Protein AF-A0A941UYR3-F1 (afdb_monomer_lite)

Secondary structure (DSSP, 8-state):
-BTTEEEEEEEEE-SSEEEEEEEEEEEEETTEEEEEEEEEEEEE--

Structure (mmCIF, N/CA/C/O backbone):
data_AF-A0A941UYR3-F1
#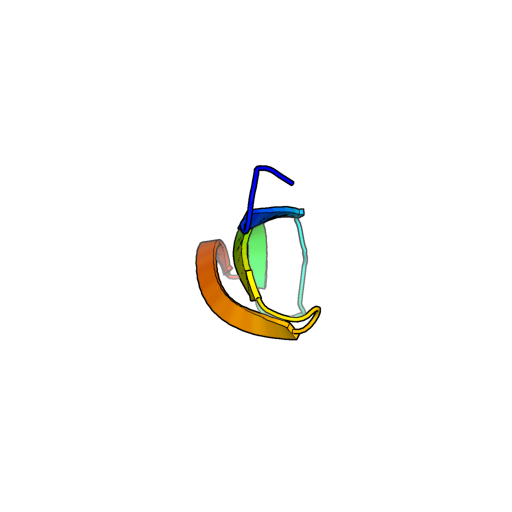
_entry.id   AF-A0A941UYR3-F1
#
loop_
_atom_site.group_PDB
_atom_site.id
_atom_site.type_symbol
_atom_site.label_atom_id
_atom_site.label_alt_id
_atom_site.label_comp_id
_atom_site.label_asym_id
_atom_site.label_entity_id
_atom_site.label_seq_id
_atom_site.pdbx_PDB_ins_code
_atom_site.Cartn_x
_atom_site.Cartn_y
_atom_site.Cartn_z
_atom_site.occupancy
_atom_site.B_iso_or_equiv
_atom_site.auth_seq_id
_atom_site.auth_comp_id
_atom_site.auth_asym_id
_atom_site.auth_atom_id
_atom_site.pdbx_PDB_model_num
ATOM 1 N N . VAL A 1 1 ? 1.018 -2.045 12.594 1.00 88.94 1 VAL A N 1
ATOM 2 C CA . VAL A 1 1 ? -0.433 -2.064 12.892 1.00 88.94 1 VAL A CA 1
ATOM 3 C C . VAL A 1 1 ? -0.659 -1.066 14.008 1.00 88.94 1 VAL A C 1
ATOM 5 O O . VAL A 1 1 ? 0.172 -1.033 14.907 1.00 88.94 1 VAL A O 1
ATOM 8 N N . ASP A 1 2 ? -1.697 -0.243 13.908 1.00 94.75 2 ASP A N 1
ATOM 9 C CA . ASP A 1 2 ? -2.079 0.771 14.893 1.00 94.75 2 ASP A CA 1
ATOM 10 C C . ASP A 1 2 ? -3.611 0.902 14.939 1.00 94.75 2 ASP A C 1
ATOM 12 O O . ASP A 1 2 ? -4.241 1.246 13.935 1.00 94.75 2 ASP A O 1
ATOM 16 N N . GLY A 1 3 ? -4.217 0.567 16.081 1.00 95.69 3 GLY A N 1
ATOM 17 C CA . GLY A 1 3 ? -5.671 0.436 16.220 1.00 95.69 3 GLY A CA 1
ATOM 18 C C . GLY A 1 3 ? -6.282 -0.462 15.137 1.00 95.69 3 GLY A C 1
ATOM 19 O O . GLY A 1 3 ? -5.799 -1.567 14.886 1.00 95.69 3 GLY A O 1
ATOM 20 N N . ASP A 1 4 ? -7.305 0.054 14.457 1.00 97.31 4 ASP A N 1
ATOM 21 C CA . ASP A 1 4 ? -7.977 -0.609 13.331 1.00 97.31 4 ASP A CA 1
ATOM 22 C C . ASP A 1 4 ? -7.173 -0.546 12.018 1.00 97.31 4 ASP A C 1
ATOM 24 O O . ASP A 1 4 ? -7.681 -0.947 10.975 1.00 97.31 4 ASP A O 1
ATOM 28 N N . HIS A 1 5 ? -5.943 -0.024 12.012 1.00 97.94 5 HIS A N 1
ATOM 29 C CA . HIS A 1 5 ? -5.168 0.167 10.787 1.00 97.94 5 HIS A CA 1
ATOM 30 C C . HIS A 1 5 ? -3.963 -0.771 10.698 1.00 97.94 5 HIS A C 1
ATOM 32 O O . HIS A 1 5 ? -3.150 -0.884 11.619 1.00 97.94 5 HIS A O 1
ATOM 38 N N . ALA A 1 6 ? -3.786 -1.412 9.546 1.00 97.94 6 ALA A N 1
ATOM 39 C CA . ALA A 1 6 ? -2.562 -2.132 9.208 1.00 97.94 6 ALA A CA 1
ATOM 40 C C . ALA A 1 6 ? -1.836 -1.439 8.057 1.00 97.94 6 ALA A C 1
ATOM 42 O O . ALA A 1 6 ? -2.461 -0.876 7.166 1.00 97.94 6 ALA A O 1
ATOM 43 N N . PHE A 1 7 ? -0.508 -1.498 8.078 1.00 97.88 7 PHE A N 1
ATOM 44 C CA . PHE A 1 7 ? 0.344 -0.820 7.109 1.00 97.88 7 PHE A CA 1
ATOM 45 C C . PHE A 1 7 ? 1.370 -1.806 6.584 1.00 97.88 7 PHE A C 1
ATOM 47 O O . PHE A 1 7 ? 1.934 -2.576 7.366 1.00 97.88 7 PHE A O 1
ATOM 54 N N . ILE A 1 8 ? 1.628 -1.753 5.284 1.00 98.12 8 ILE A N 1
ATOM 55 C CA . ILE A 1 8 ? 2.725 -2.487 4.659 1.00 98.12 8 ILE A CA 1
ATOM 56 C C . ILE A 1 8 ? 3.519 -1.507 3.807 1.00 98.12 8 ILE A C 1
ATOM 58 O O . ILE A 1 8 ? 2.949 -0.671 3.109 1.00 98.12 8 ILE A O 1
ATOM 62 N N . VAL A 1 9 ? 4.842 -1.632 3.874 1.00 98.06 9 VAL A N 1
ATOM 63 C CA . VAL A 1 9 ? 5.782 -0.986 2.962 1.00 98.06 9 VAL A CA 1
ATOM 64 C C . VAL A 1 9 ? 6.530 -2.086 2.229 1.00 98.06 9 VAL A C 1
ATOM 66 O O . VAL A 1 9 ? 7.002 -3.035 2.857 1.00 98.06 9 VAL A O 1
ATOM 69 N N . TRP A 1 10 ? 6.622 -1.976 0.911 1.00 98.44 10 TRP A N 1
ATOM 70 C CA . TRP A 1 10 ? 7.229 -2.999 0.069 1.00 98.44 10 TRP A CA 1
ATOM 71 C C . TRP A 1 10 ? 7.906 -2.398 -1.163 1.00 98.44 10 TRP A C 1
ATOM 73 O O . TRP A 1 10 ? 7.699 -1.237 -1.515 1.00 98.44 10 TRP A O 1
ATOM 83 N N . THR A 1 11 ? 8.724 -3.210 -1.825 1.00 97.94 11 THR A N 1
ATOM 84 C CA . THR A 1 11 ? 9.279 -2.940 -3.155 1.00 97.94 11 THR A CA 1
ATOM 85 C C . THR A 1 11 ? 9.025 -4.152 -4.043 1.00 97.94 11 THR A C 1
ATOM 87 O O . THR A 1 11 ? 8.924 -5.278 -3.549 1.00 97.94 11 THR A O 1
ATOM 90 N N . ALA A 1 12 ? 8.856 -3.939 -5.347 1.00 97.12 12 ALA A N 1
ATOM 91 C CA . ALA A 1 12 ? 8.646 -5.037 -6.288 1.00 97.12 12 ALA A CA 1
ATOM 92 C C . ALA A 1 12 ? 9.125 -4.688 -7.695 1.00 97.12 12 ALA A C 1
ATOM 94 O O . ALA A 1 12 ? 9.271 -3.522 -8.061 1.00 97.12 12 ALA A O 1
ATOM 95 N N . ARG A 1 13 ? 9.312 -5.724 -8.511 1.00 97.12 13 ARG A N 1
ATOM 96 C CA . ARG A 1 13 ? 9.593 -5.602 -9.938 1.00 97.12 13 ARG A CA 1
ATOM 97 C C . ARG A 1 13 ? 8.706 -6.562 -10.714 1.00 97.12 13 ARG A C 1
ATOM 99 O O . ARG A 1 13 ? 8.641 -7.745 -10.389 1.00 97.12 13 ARG A O 1
ATOM 106 N N . THR A 1 14 ? 8.046 -6.046 -11.738 1.00 94.69 14 THR A N 1
ATOM 107 C CA . THR A 1 14 ? 7.315 -6.818 -12.746 1.00 94.69 14 THR A CA 1
ATOM 108 C C . THR A 1 14 ? 8.056 -6.730 -14.081 1.00 94.69 14 THR A C 1
ATOM 110 O O . THR A 1 14 ? 9.072 -6.038 -14.201 1.00 94.69 14 THR A O 1
ATOM 113 N N . ALA A 1 15 ? 7.562 -7.437 -15.100 1.00 96.62 15 ALA A N 1
ATOM 114 C CA . ALA A 1 15 ? 8.134 -7.363 -16.443 1.00 96.62 15 ALA A CA 1
ATOM 115 C C . ALA A 1 15 ? 8.119 -5.927 -17.005 1.00 96.62 15 ALA A C 1
ATOM 117 O O . ALA A 1 15 ? 9.047 -5.532 -17.698 1.00 96.62 15 ALA A O 1
ATOM 118 N N . ASP A 1 16 ? 7.094 -5.142 -16.668 1.00 95.62 16 ASP A N 1
ATOM 119 C CA . ASP A 1 16 ? 6.822 -3.814 -17.221 1.00 95.62 16 ASP A CA 1
ATOM 120 C C . ASP A 1 16 ? 7.093 -2.651 -16.252 1.00 95.62 16 ASP A C 1
ATOM 122 O O . ASP A 1 16 ? 7.188 -1.504 -16.693 1.00 95.62 16 ASP A O 1
ATOM 126 N N . ARG A 1 17 ? 7.209 -2.902 -14.939 1.00 95.50 17 ARG A N 1
ATOM 127 C CA . ARG A 1 17 ? 7.318 -1.841 -13.926 1.00 95.50 17 ARG A CA 1
ATOM 128 C C . ARG A 1 17 ? 8.295 -2.155 -12.800 1.00 95.50 17 ARG A C 1
ATOM 130 O O . ARG A 1 17 ? 8.421 -3.292 -12.345 1.00 95.50 17 ARG A O 1
ATOM 137 N N . ASN A 1 18 ? 8.909 -1.097 -12.285 1.00 97.25 18 ASN A N 1
ATOM 138 C CA . ASN A 1 18 ? 9.630 -1.082 -11.022 1.00 97.25 18 ASN A CA 1
ATOM 139 C C . ASN A 1 18 ? 8.810 -0.296 -9.997 1.00 97.25 18 ASN A C 1
ATOM 141 O O . ASN A 1 18 ? 8.512 0.882 -10.193 1.00 97.25 18 ASN A O 1
ATOM 145 N N . TYR A 1 19 ? 8.463 -0.948 -8.895 1.00 97.06 19 TYR A N 1
ATOM 146 C CA . TYR A 1 19 ? 7.843 -0.329 -7.732 1.00 97.06 19 TYR A CA 1
ATOM 147 C C . TYR A 1 19 ? 8.947 -0.041 -6.717 1.00 97.06 19 TYR A C 1
ATOM 149 O O . TYR A 1 19 ? 9.297 -0.889 -5.893 1.00 97.06 19 TYR A O 1
ATOM 157 N N . GLU A 1 20 ? 9.528 1.153 -6.816 1.00 97.06 20 GLU A N 1
ATOM 158 C CA . GLU A 1 20 ? 10.621 1.607 -5.946 1.00 97.06 20 GLU A CA 1
ATOM 159 C C . GLU A 1 20 ? 10.165 1.778 -4.494 1.00 97.06 20 GLU A C 1
ATOM 161 O O . GLU A 1 20 ? 10.958 1.629 -3.568 1.00 97.06 20 GLU A O 1
ATOM 166 N N . LEU A 1 21 ? 8.883 2.095 -4.310 1.00 97.56 21 LEU A N 1
ATOM 167 C CA . LEU A 1 21 ? 8.204 2.136 -3.025 1.00 97.56 21 LEU A CA 1
ATOM 168 C C . LEU A 1 21 ? 6.721 1.862 -3.257 1.00 97.56 21 LEU A C 1
ATOM 170 O O . LEU A 1 21 ? 6.081 2.593 -4.011 1.00 97.56 21 LEU A O 1
ATOM 174 N N . GLY A 1 22 ? 6.177 0.849 -2.599 1.00 98.06 22 GLY A N 1
ATOM 175 C CA . GLY A 1 22 ? 4.747 0.609 -2.465 1.00 98.06 22 GLY A CA 1
ATOM 176 C C . GLY A 1 22 ? 4.339 0.721 -1.002 1.00 98.06 22 GLY A C 1
ATOM 177 O O . GLY A 1 22 ? 5.046 0.240 -0.114 1.00 98.06 22 GLY A O 1
ATOM 178 N N . THR A 1 23 ? 3.212 1.377 -0.747 1.00 98.44 23 THR A N 1
ATOM 179 C CA . THR A 1 23 ? 2.601 1.451 0.578 1.00 98.44 23 THR A CA 1
ATOM 180 C C . THR A 1 23 ? 1.140 1.059 0.489 1.00 98.44 23 THR A C 1
ATOM 182 O O . THR A 1 23 ? 0.408 1.619 -0.332 1.00 98.44 23 THR A O 1
ATOM 185 N N . ASP A 1 24 ? 0.711 0.184 1.386 1.00 98.56 24 ASP A N 1
ATOM 186 C CA . ASP A 1 24 ? -0.695 -0.138 1.597 1.00 98.56 24 ASP A CA 1
ATOM 187 C C . ASP A 1 24 ? -1.108 0.265 3.006 1.00 98.56 24 ASP A C 1
ATOM 189 O O . ASP A 1 24 ? -0.388 -0.001 3.972 1.00 98.56 24 ASP A O 1
ATOM 193 N N . THR A 1 25 ? -2.279 0.887 3.125 1.00 98.38 25 THR A N 1
ATOM 194 C CA . THR A 1 25 ? -2.961 1.092 4.406 1.00 98.38 25 THR A CA 1
ATOM 195 C C . THR A 1 25 ? -4.297 0.377 4.369 1.00 98.38 25 THR A C 1
ATOM 197 O O . THR A 1 25 ? -5.117 0.627 3.490 1.00 98.38 25 THR A O 1
ATOM 200 N N . PHE A 1 26 ? -4.531 -0.490 5.344 1.00 98.62 26 PHE A N 1
ATOM 201 C CA . PH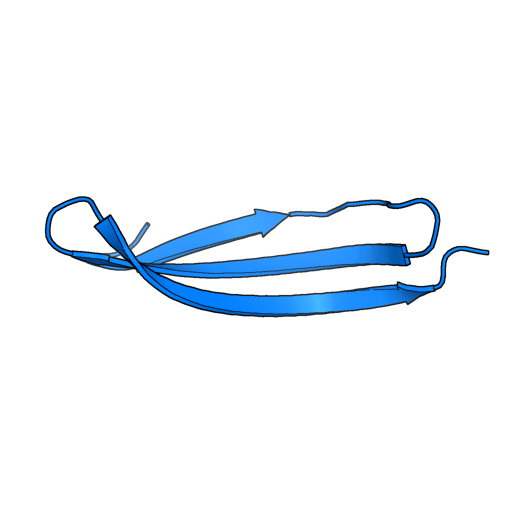E A 1 26 ? -5.758 -1.253 5.500 1.00 98.62 26 PHE A CA 1
ATOM 202 C C . PHE A 1 26 ? -6.528 -0.754 6.712 1.00 98.62 26 PHE A C 1
ATOM 204 O O . PHE A 1 26 ? -5.925 -0.560 7.763 1.00 98.62 26 PHE A O 1
ATOM 211 N N . VAL A 1 27 ? -7.849 -0.629 6.593 1.00 98.38 27 VAL A N 1
ATOM 212 C CA . VAL A 1 27 ? -8.758 -0.534 7.744 1.00 98.38 27 VAL A CA 1
ATOM 213 C C . VAL A 1 27 ? -9.326 -1.926 8.002 1.00 98.38 27 VAL A C 1
ATOM 215 O O . VAL A 1 27 ? -9.924 -2.527 7.105 1.00 98.38 27 VAL A O 1
ATOM 218 N N . ILE A 1 28 ? -9.142 -2.439 9.214 1.00 98.06 28 ILE A N 1
ATOM 219 C CA . ILE A 1 28 ? -9.552 -3.768 9.653 1.00 98.06 28 ILE A CA 1
ATOM 220 C C . ILE A 1 28 ? -10.659 -3.627 10.695 1.00 98.06 28 ILE A C 1
ATOM 222 O O . ILE A 1 28 ? -10.465 -3.002 11.732 1.00 98.06 28 ILE A O 1
ATOM 226 N N . ARG A 1 29 ? -11.815 -4.244 10.435 1.00 97.62 29 ARG A N 1
ATOM 227 C CA . ARG A 1 29 ? -12.926 -4.370 11.391 1.00 97.62 29 ARG A CA 1
ATOM 228 C C . ARG A 1 29 ? -13.446 -5.797 11.375 1.00 97.62 29 ARG A C 1
ATOM 230 O O . ARG A 1 29 ? -13.522 -6.409 10.312 1.00 97.62 29 ARG A O 1
ATOM 237 N N . ASP A 1 30 ? -13.751 -6.341 12.548 1.00 96.50 30 ASP A N 1
ATOM 238 C CA . ASP A 1 30 ? -14.230 -7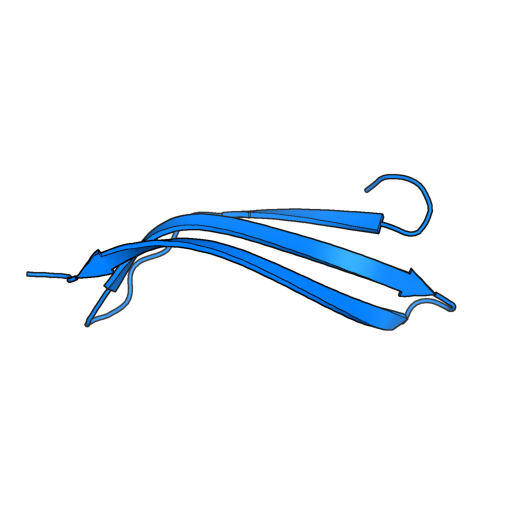.722 12.711 1.00 96.50 30 ASP A CA 1
ATOM 239 C C . ASP A 1 30 ? -13.326 -8.765 12.021 1.00 96.50 30 ASP A C 1
ATOM 241 O O . ASP A 1 30 ? -13.789 -9.719 11.395 1.00 96.50 30 ASP A O 1
ATOM 245 N N . GLY A 1 31 ? -12.007 -8.541 12.082 1.00 95.38 31 GLY A N 1
ATOM 246 C CA . GLY A 1 31 ? -11.000 -9.403 11.457 1.00 95.38 31 GLY A CA 1
ATOM 247 C C . GLY A 1 31 ? -10.966 -9.355 9.924 1.00 95.38 31 GLY A C 1
ATOM 248 O O . GLY A 1 31 ? -10.291 -10.180 9.311 1.00 95.38 31 GLY A O 1
ATOM 249 N N . LYS A 1 32 ? -11.674 -8.414 9.287 1.00 97.62 32 LYS A N 1
ATOM 250 C CA . LYS A 1 32 ? -11.740 -8.259 7.828 1.00 97.62 32 LYS A CA 1
ATOM 251 C C . LYS A 1 32 ? -11.180 -6.913 7.392 1.00 97.62 32 LYS A C 1
ATOM 253 O O . LYS A 1 32 ? -11.422 -5.897 8.035 1.00 97.62 32 LYS A O 1
ATOM 258 N N . ILE A 1 33 ? -10.488 -6.900 6.256 1.00 98.25 33 ILE A N 1
ATOM 259 C CA . ILE A 1 33 ? -10.106 -5.663 5.569 1.00 98.25 33 ILE A CA 1
ATOM 260 C C . ILE A 1 33 ? -11.367 -5.081 4.927 1.00 98.25 33 ILE A C 1
ATOM 262 O O . ILE A 1 33 ? -11.962 -5.713 4.056 1.00 98.25 33 ILE A O 1
ATOM 266 N N . ILE A 1 34 ? -11.774 -3.890 5.361 1.00 98.38 34 ILE A N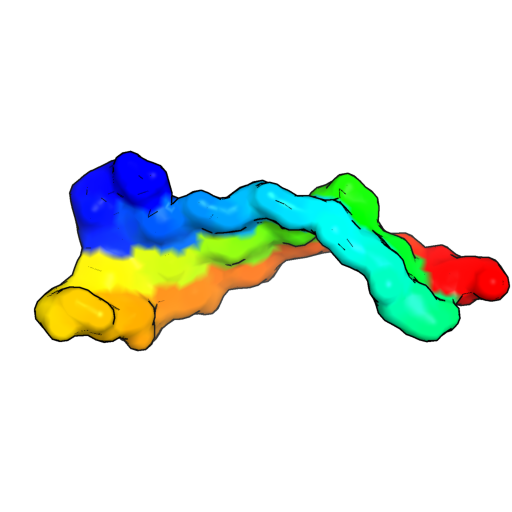 1
ATOM 267 C CA . ILE A 1 34 ? -12.958 -3.195 4.829 1.00 98.38 34 ILE A CA 1
ATOM 268 C C . ILE A 1 34 ? -12.599 -2.045 3.881 1.00 98.38 34 ILE A C 1
ATOM 270 O O . ILE A 1 34 ? -13.443 -1.597 3.111 1.00 98.38 34 ILE A O 1
ATOM 274 N N . LEU A 1 35 ? -11.356 -1.565 3.938 1.00 98.38 35 LEU A N 1
ATOM 275 C CA . LEU A 1 35 ? -10.818 -0.542 3.048 1.00 98.38 35 LEU A CA 1
ATOM 276 C C . LEU A 1 35 ? -9.317 -0.757 2.882 1.00 98.38 35 LEU A C 1
ATOM 278 O O . LEU A 1 35 ? -8.632 -1.114 3.840 1.00 98.38 35 LEU A O 1
ATOM 282 N N . GLN A 1 36 ? -8.825 -0.486 1.677 1.00 98.56 36 GLN A N 1
ATOM 283 C CA . GLN A 1 36 ? -7.407 -0.399 1.364 1.00 98.56 36 GLN A CA 1
ATOM 284 C C . GLN A 1 36 ? -7.152 0.902 0.603 1.00 98.56 36 GLN A C 1
ATOM 286 O O . GLN A 1 36 ? -7.847 1.194 -0.372 1.00 98.56 36 GLN A O 1
ATOM 291 N N . SER A 1 37 ? -6.153 1.668 1.029 1.00 98.38 37 SER A N 1
ATOM 292 C CA . SER A 1 37 ? -5.519 2.675 0.184 1.00 98.38 37 SER A CA 1
ATOM 293 C C . SER A 1 37 ? -4.147 2.176 -0.249 1.00 98.38 37 SER A C 1
ATOM 295 O O . SER A 1 37 ? -3.450 1.495 0.504 1.00 98.38 37 SER A O 1
ATOM 297 N N . PHE A 1 38 ? -3.781 2.517 -1.478 1.00 98.12 38 PHE A N 1
ATOM 298 C CA . PHE A 1 38 ? -2.504 2.170 -2.077 1.00 98.12 38 PHE A CA 1
ATOM 299 C C . PHE A 1 38 ? -1.865 3.429 -2.648 1.00 98.12 38 PHE A C 1
ATOM 301 O O . PHE A 1 38 ? -2.522 4.226 -3.322 1.00 98.12 38 PHE A O 1
ATOM 308 N N . ALA A 1 39 ? -0.571 3.583 -2.403 1.00 98.25 39 ALA A N 1
ATOM 309 C CA . ALA A 1 39 ? 0.258 4.579 -3.057 1.00 98.25 39 ALA A CA 1
ATOM 310 C C . ALA A 1 39 ? 1.586 3.938 -3.447 1.00 98.25 39 ALA A C 1
ATOM 312 O O . ALA A 1 39 ? 2.114 3.084 -2.734 1.00 98.25 39 ALA A O 1
ATOM 313 N N . SER A 1 40 ? 2.137 4.348 -4.587 1.0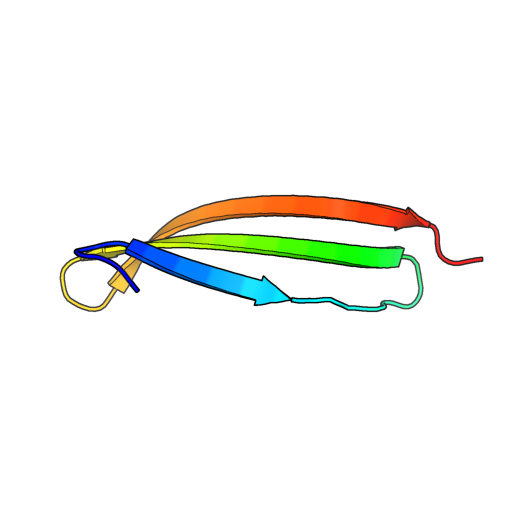0 98.00 40 SER A N 1
ATOM 314 C CA . SER A 1 40 ? 3.454 3.878 -4.998 1.00 98.00 40 SER A CA 1
ATOM 315 C C . SER A 1 40 ? 4.237 4.901 -5.796 1.00 98.00 40 SER A C 1
ATOM 317 O O . SER A 1 40 ? 3.680 5.701 -6.549 1.00 98.00 40 SER A O 1
ATOM 319 N N . LYS A 1 41 ? 5.561 4.809 -5.670 1.00 98.00 41 LYS A N 1
ATOM 320 C CA . LYS A 1 41 ? 6.508 5.354 -6.633 1.00 98.00 41 LYS A CA 1
ATOM 321 C C . LYS A 1 41 ? 6.819 4.262 -7.651 1.00 98.00 41 LYS A C 1
ATOM 323 O O . LYS A 1 41 ? 7.520 3.300 -7.338 1.00 98.00 41 LYS A O 1
ATOM 328 N N . THR A 1 42 ? 6.285 4.431 -8.855 1.00 97.38 42 THR A N 1
ATOM 329 C CA . THR A 1 42 ? 6.384 3.436 -9.923 1.00 97.38 42 THR A CA 1
ATOM 330 C C . THR A 1 42 ? 7.049 4.030 -11.155 1.00 97.38 42 THR A C 1
ATOM 332 O O . THR A 1 42 ? 6.653 5.100 -11.618 1.00 97.38 42 THR A O 1
ATOM 335 N N . THR A 1 43 ? 8.035 3.324 -11.699 1.00 97.75 43 THR A N 1
ATOM 336 C CA . THR A 1 43 ? 8.722 3.671 -12.947 1.00 97.75 43 THR A CA 1
ATOM 337 C C . THR A 1 43 ? 8.587 2.533 -13.965 1.00 97.75 43 THR A C 1
ATOM 339 O O . THR A 1 43 ? 8.433 1.374 -13.569 1.00 97.75 43 THR A O 1
ATOM 342 N N . PRO A 1 44 ? 8.594 2.815 -15.281 1.00 95.81 44 PRO A N 1
ATOM 343 C CA . PRO A 1 44 ? 8.654 1.764 -16.294 1.00 95.81 44 PRO A CA 1
ATOM 344 C C . PRO A 1 44 ? 9.925 0.918 -16.146 1.00 95.81 44 PRO A C 1
ATOM 346 O O . PRO A 1 44 ? 10.989 1.436 -15.797 1.00 95.81 44 PRO A O 1
ATOM 349 N N . SER A 1 45 ? 9.825 -0.376 -16.433 1.00 87.12 45 SER A N 1
ATOM 350 C CA . SER A 1 45 ? 10.998 -1.224 -16.651 1.00 87.12 45 SER A CA 1
ATOM 351 C C . SER A 1 45 ? 11.505 -1.029 -18.084 1.00 87.12 45 SER A C 1
ATOM 353 O O . SER A 1 45 ? 10.697 -0.964 -19.010 1.00 87.12 45 SER A O 1
ATOM 355 N N . ALA A 1 46 ? 12.827 -0.890 -18.239 1.00 76.75 46 ALA A N 1
ATOM 356 C CA . ALA A 1 46 ? 13.508 -0.838 -19.537 1.00 76.75 46 ALA A CA 1
ATOM 357 C C . ALA A 1 46 ? 13.533 -2.208 -20.227 1.00 76.75 46 ALA A C 1
ATOM 359 O O . ALA A 1 46 ? 13.618 -3.222 -19.491 1.00 76.75 46 ALA A O 1
#

Sequence (46 aa):
VDGDHAFIVWTARTADRNYELGTDTFVIRDGKIILQSFASKTTPSA

Foldseek 3Di:
DPVQKDKDWDWDDDPWKGFPIKMKIFGHDPNDGPDIDIDTDM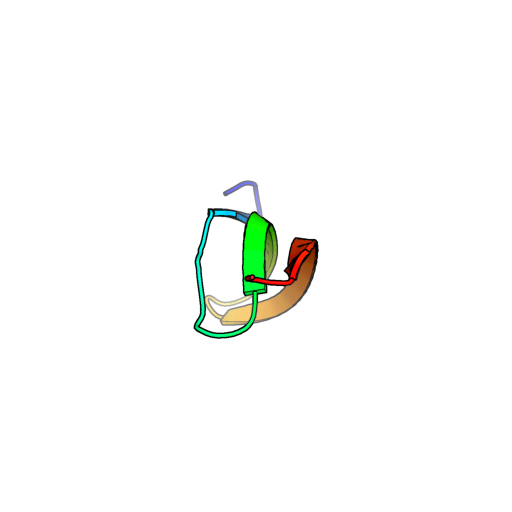DTDD

Radius of gyration: 13.1 Å; chains: 1; bounding box: 28×15×36 Å

pLDDT: mean 96.59, std 3.68, range [76.75, 98.62]